Protein AF-A0A439L6J3-F1 (afdb_monomer_lite)

Sequence (61 aa):
MTTVVKVHVGGNYRATVQHVLDGQPNGEPVQVNPQEEKYFTAYHGKTNSFEITEEYLGEKG

Secondary structure (DSSP, 8-state):
--EEEEEE--TTEEEEEEEEETTEE-S--EEE-TT-EEEEEEPPSS-EEEEEEEEE-----

Radius of gyration: 13.05 Å; chains: 1; bounding box: 23×20×42 Å

pLDDT: mean 91.7, std 8.2, range [51.69, 97.56]

Foldseek 3Di:
DKDKDKDFAEDQKKKWKFKAAPNHTDDDIDIAGYRGMDMDIFDDHPDIDMDMDMDHPDDDD

Structure (mmCIF, N/CA/C/O backbone):
data_AF-A0A439L6J3-F1
#
_entry.id   AF-A0A439L6J3-F1
#
loop_
_atom_site.group_PDB
_atom_site.id
_atom_site.type_symbol
_atom_site.label_atom_id
_atom_site.label_alt_id
_atom_site.label_comp_id
_atom_site.label_asym_id
_atom_site.label_entity_id
_atom_site.label_seq_id
_atom_site.pdbx_PDB_ins_code
_atom_site.Cartn_x
_atom_site.Cartn_y
_atom_site.Cartn_z
_atom_site.occupancy
_atom_site.B_iso_or_equiv
_atom_site.auth_seq_id
_atom_site.auth_comp_id
_atom_site.auth_asym_id
_atom_site.auth_atom_id
_atom_site.pdbx_PDB_model_num
ATOM 1 N N . MET A 1 1 ? 2.044 14.099 -17.102 1.00 65.56 1 MET A N 1
ATOM 2 C CA . MET A 1 1 ? 0.839 13.539 -16.453 1.00 65.56 1 MET A CA 1
ATOM 3 C C . MET A 1 1 ? 1.279 12.916 -15.144 1.00 65.56 1 MET A C 1
ATOM 5 O O . MET A 1 1 ? 2.318 12.272 -15.152 1.00 65.56 1 MET A O 1
ATOM 9 N N . THR A 1 2 ? 0.559 13.126 -14.049 1.00 77.19 2 THR A N 1
ATOM 10 C CA . THR A 1 2 ? 0.892 12.521 -12.751 1.00 77.19 2 THR A CA 1
ATOM 11 C C . THR A 1 2 ? -0.311 11.717 -12.301 1.00 77.19 2 THR A C 1
ATOM 13 O O . THR A 1 2 ? -1.423 12.240 -12.312 1.00 77.19 2 THR A O 1
ATOM 16 N N . THR A 1 3 ? -0.091 10.457 -11.943 1.00 87.31 3 THR A N 1
ATOM 17 C CA . THR A 1 3 ? -1.134 9.588 -11.398 1.00 87.31 3 THR A CA 1
ATOM 18 C C . THR A 1 3 ? -0.920 9.489 -9.896 1.00 87.31 3 THR A C 1
ATOM 20 O O . THR A 1 3 ? 0.196 9.238 -9.442 1.00 87.31 3 THR A O 1
ATOM 23 N N . VAL A 1 4 ? -1.982 9.710 -9.127 1.00 90.75 4 VAL A N 1
ATOM 24 C CA . VAL A 1 4 ? -1.960 9.619 -7.666 1.00 90.75 4 VAL A CA 1
ATOM 25 C C . VAL A 1 4 ? -2.892 8.495 -7.248 1.00 90.75 4 VAL A C 1
ATOM 27 O O . VAL A 1 4 ? -4.030 8.423 -7.709 1.00 90.75 4 VAL A O 1
ATOM 30 N N . VAL A 1 5 ? -2.400 7.626 -6.374 1.00 91.00 5 VAL A N 1
ATOM 31 C CA . VAL A 1 5 ? -3.166 6.555 -5.743 1.00 91.00 5 VAL A CA 1
ATOM 32 C C . VAL A 1 5 ? -3.441 6.954 -4.302 1.00 91.00 5 VAL A C 1
ATOM 34 O O . VAL A 1 5 ? -2.554 7.431 -3.600 1.00 91.00 5 VAL A O 1
ATOM 37 N N . LYS A 1 6 ? -4.682 6.772 -3.862 1.00 94.44 6 LYS A N 1
ATOM 38 C CA . LYS A 1 6 ? -5.109 7.035 -2.491 1.00 94.44 6 LYS A CA 1
ATOM 39 C C . LYS A 1 6 ? -5.462 5.713 -1.828 1.00 94.44 6 LYS A C 1
ATOM 41 O O . LYS A 1 6 ? -6.283 4.967 -2.355 1.00 94.44 6 LYS A O 1
ATOM 46 N N . VAL A 1 7 ? -4.851 5.452 -0.679 1.00 93.81 7 VAL A N 1
ATOM 47 C CA . VAL A 1 7 ? -5.139 4.283 0.154 1.00 93.81 7 VAL A CA 1
ATOM 48 C C . VAL A 1 7 ? -5.808 4.767 1.429 1.00 93.81 7 VAL A C 1
ATOM 50 O O . VAL A 1 7 ? -5.305 5.668 2.102 1.00 93.81 7 VAL A O 1
ATOM 53 N N . HIS A 1 8 ? -6.948 4.164 1.740 1.00 94.38 8 HIS A N 1
ATOM 54 C CA . HIS A 1 8 ? -7.696 4.391 2.966 1.00 94.38 8 HIS A CA 1
ATOM 55 C C . HIS A 1 8 ? -7.864 3.056 3.683 1.00 94.38 8 HIS A C 1
ATOM 57 O O . HIS A 1 8 ? -8.300 2.087 3.061 1.00 94.38 8 HIS A O 1
ATOM 63 N N . VAL A 1 9 ? -7.522 3.012 4.972 1.00 92.12 9 VAL A N 1
ATOM 64 C CA . VAL A 1 9 ? -7.645 1.799 5.789 1.00 92.12 9 VAL A CA 1
ATOM 65 C C . VAL A 1 9 ? -8.807 1.956 6.760 1.00 92.12 9 VAL A C 1
ATOM 67 O O . VAL A 1 9 ? -8.780 2.781 7.675 1.00 92.12 9 VAL A O 1
ATOM 70 N N . GLY A 1 10 ? -9.842 1.147 6.542 1.00 88.12 10 GLY A N 1
ATOM 71 C CA . GLY A 1 10 ? -11.020 1.083 7.398 1.00 88.12 10 GLY A CA 1
ATOM 72 C C . GLY A 1 10 ? -10.861 0.112 8.571 1.00 88.12 10 GLY A C 1
ATOM 73 O O . GLY A 1 10 ? -9.945 -0.705 8.629 1.00 88.12 10 GLY A O 1
ATOM 74 N N . GLY A 1 11 ? -11.807 0.173 9.510 1.00 89.62 11 GLY A N 1
ATOM 75 C CA . GLY A 1 11 ? -11.836 -0.722 10.669 1.00 89.62 11 GLY A CA 1
ATOM 76 C C . GLY A 1 11 ? -10.645 -0.526 11.610 1.00 89.62 11 GLY A C 1
ATOM 77 O O . GLY A 1 11 ? -10.100 0.574 11.701 1.00 89.62 11 GLY A O 1
ATOM 78 N N . ASN A 1 12 ? -10.278 -1.588 12.334 1.00 93.81 12 ASN A N 1
ATOM 79 C CA . ASN A 1 12 ? -9.101 -1.618 13.207 1.00 93.81 12 ASN A CA 1
ATOM 80 C C . ASN A 1 12 ? -7.965 -2.427 12.560 1.00 93.81 12 ASN A C 1
ATOM 82 O O . ASN A 1 12 ? -7.476 -3.405 13.123 1.00 93.81 12 ASN A O 1
ATOM 86 N N . TYR A 1 13 ? -7.603 -2.038 11.338 1.00 94.81 13 TYR A N 1
ATOM 87 C CA . TYR A 1 13 ? -6.510 -2.625 10.567 1.00 94.81 13 TYR A CA 1
ATOM 88 C C . TYR A 1 13 ? -5.397 -1.604 10.351 1.00 94.81 13 TYR A C 1
ATOM 90 O O . TYR A 1 13 ? -5.642 -0.401 10.279 1.00 94.81 13 TYR A O 1
ATOM 98 N N . ARG A 1 14 ? -4.172 -2.099 10.205 1.00 96.00 14 ARG A N 1
ATOM 99 C CA . ARG A 1 14 ? -3.026 -1.348 9.692 1.00 96.00 14 ARG A CA 1
ATOM 100 C C . ARG A 1 14 ? -2.604 -1.963 8.366 1.00 96.00 14 ARG A C 1
ATOM 102 O O . ARG A 1 14 ? -2.468 -3.179 8.283 1.00 96.00 14 ARG A O 1
ATOM 109 N N . ALA A 1 15 ? -2.344 -1.135 7.360 1.00 97.12 15 ALA A N 1
ATOM 110 C CA . ALA A 1 15 ? -1.783 -1.589 6.091 1.00 97.12 15 ALA A CA 1
ATOM 111 C C . ALA A 1 15 ? -0.316 -1.174 5.960 1.00 97.12 15 ALA A C 1
ATOM 113 O O . ALA A 1 15 ? 0.072 -0.090 6.393 1.00 97.12 15 ALA A O 1
ATOM 114 N N . THR A 1 16 ? 0.491 -2.017 5.324 1.00 97.56 16 THR A N 1
ATOM 115 C CA . THR A 1 16 ? 1.815 -1.668 4.800 1.00 97.56 16 THR A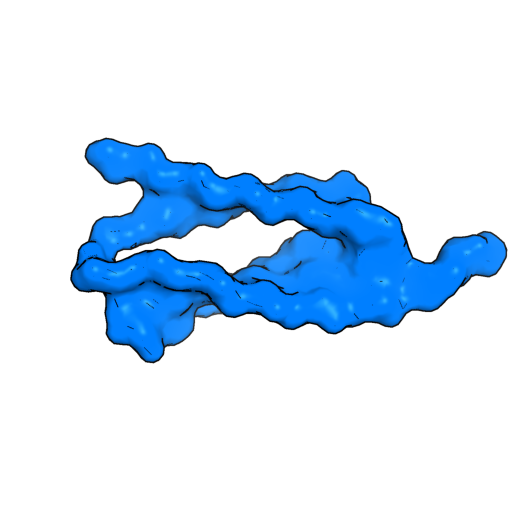 CA 1
ATOM 116 C C . THR A 1 16 ? 1.744 -1.708 3.281 1.00 97.56 16 THR A C 1
ATOM 118 O O . THR A 1 16 ? 1.365 -2.730 2.714 1.00 97.56 16 THR A O 1
ATOM 121 N N . VAL A 1 17 ? 2.081 -0.595 2.633 1.00 97.00 17 VAL A N 1
ATOM 122 C CA . VAL A 1 17 ? 1.997 -0.421 1.179 1.00 97.00 17 VAL A CA 1
ATOM 123 C C . VAL A 1 17 ? 3.405 -0.292 0.604 1.00 97.00 17 VAL A C 1
ATOM 125 O O . VAL A 1 17 ? 4.115 0.656 0.940 1.00 97.00 17 VAL A O 1
ATOM 128 N N . GLN A 1 18 ? 3.801 -1.210 -0.277 1.00 97.12 18 GLN A N 1
ATOM 129 C CA . GLN A 1 18 ? 5.051 -1.141 -1.039 1.00 97.12 18 GLN A CA 1
ATOM 130 C C . GLN A 1 18 ? 4.753 -0.714 -2.478 1.00 97.12 18 GLN A C 1
ATOM 132 O O . GLN A 1 18 ? 3.951 -1.345 -3.169 1.00 97.12 18 GLN A O 1
ATOM 137 N N . HIS A 1 19 ? 5.419 0.338 -2.960 1.00 95.56 19 HIS A N 1
ATOM 138 C CA . HIS A 1 19 ? 5.392 0.676 -4.385 1.00 95.56 19 HIS A CA 1
ATOM 139 C C . HIS A 1 19 ? 6.361 -0.227 -5.150 1.00 95.56 19 HIS A C 1
ATOM 141 O O . HIS A 1 19 ? 7.509 -0.400 -4.738 1.00 95.56 19 HIS A O 1
ATOM 147 N N . VAL A 1 20 ? 5.902 -0.790 -6.265 1.00 96.31 20 VAL A N 1
ATOM 148 C CA . VAL A 1 20 ? 6.700 -1.628 -7.159 1.00 96.31 20 VAL A CA 1
ATOM 149 C C . VAL A 1 20 ? 6.741 -0.968 -8.536 1.00 96.31 20 VAL A C 1
ATOM 151 O O . VAL A 1 20 ? 5.708 -0.750 -9.178 1.00 96.31 20 VAL A O 1
ATOM 154 N N . LEU A 1 21 ? 7.949 -0.638 -8.988 1.00 95.81 21 LEU A N 1
ATOM 155 C CA . LEU A 1 21 ? 8.228 -0.029 -10.284 1.00 95.81 21 LEU A CA 1
ATOM 156 C C . LEU A 1 21 ? 9.048 -1.013 -11.114 1.00 95.81 21 LEU A C 1
ATOM 158 O O . LEU A 1 21 ? 10.102 -1.470 -10.680 1.00 95.81 21 LEU A O 1
ATOM 162 N N . ASP A 1 22 ? 8.554 -1.361 -12.301 1.00 95.94 22 ASP A N 1
ATOM 163 C CA . ASP A 1 22 ? 9.229 -2.289 -13.222 1.00 95.94 22 ASP A CA 1
ATOM 164 C C . ASP A 1 22 ? 9.617 -3.635 -12.576 1.00 95.94 22 ASP A C 1
ATOM 166 O O . ASP A 1 22 ? 10.648 -4.232 -12.885 1.00 95.94 22 ASP A O 1
ATOM 170 N N . GLY A 1 23 ? 8.758 -4.118 -11.671 1.00 96.19 23 GLY A N 1
ATOM 171 C CA . GLY A 1 23 ? 8.934 -5.384 -10.958 1.00 96.19 23 GLY A CA 1
ATOM 172 C C . GLY A 1 23 ? 9.932 -5.331 -9.799 1.00 96.19 23 GLY A C 1
ATOM 173 O O . GLY A 1 23 ? 10.312 -6.387 -9.300 1.00 96.19 23 GLY A O 1
ATOM 174 N N . GLN A 1 24 ? 10.377 -4.142 -9.380 1.00 96.38 24 GLN A N 1
ATOM 175 C CA . GLN A 1 24 ? 11.274 -3.951 -8.240 1.00 96.38 24 GLN A CA 1
ATOM 176 C C . GLN A 1 24 ? 10.662 -3.009 -7.194 1.00 96.38 24 GLN A C 1
ATOM 178 O O . GLN A 1 24 ? 9.958 -2.066 -7.567 1.00 96.38 24 GLN A O 1
ATOM 183 N N . PRO A 1 25 ? 10.938 -3.216 -5.893 1.00 96.31 25 PRO A N 1
ATOM 184 C CA . PRO A 1 25 ? 10.570 -2.261 -4.856 1.00 96.31 25 PRO A CA 1
ATOM 185 C C . PRO A 1 25 ? 11.150 -0.876 -5.155 1.00 96.31 25 PRO A C 1
ATOM 187 O O . PRO A 1 25 ? 12.342 -0.732 -5.432 1.00 96.31 25 PRO A O 1
ATOM 190 N N . ASN A 1 26 ? 10.302 0.144 -5.097 1.00 94.19 26 ASN A N 1
ATOM 191 C CA . ASN A 1 26 ? 10.690 1.533 -5.271 1.00 94.19 26 ASN A CA 1
ATOM 192 C C . ASN A 1 26 ? 10.417 2.310 -3.981 1.00 94.19 26 ASN A C 1
ATOM 194 O O . ASN A 1 26 ? 9.269 2.613 -3.657 1.00 94.19 26 ASN A O 1
ATOM 198 N N . GLY A 1 27 ? 11.489 2.638 -3.262 1.00 92.25 27 GLY A N 1
ATOM 199 C CA . GLY A 1 27 ? 11.413 3.282 -1.954 1.00 92.25 27 GLY A CA 1
ATOM 200 C C . GLY A 1 27 ? 10.961 2.341 -0.836 1.00 92.25 27 GLY A C 1
ATOM 201 O O . GLY A 1 27 ? 10.727 1.150 -1.048 1.00 92.25 27 GLY A O 1
ATOM 202 N N . GLU A 1 28 ? 10.859 2.906 0.363 1.00 95.19 28 GLU A N 1
ATOM 203 C CA . GLU A 1 28 ? 10.491 2.173 1.574 1.00 95.19 28 GLU A CA 1
ATOM 204 C C . GLU A 1 28 ? 8.978 1.895 1.643 1.00 95.19 28 GLU A C 1
ATOM 206 O O . GLU A 1 28 ? 8.179 2.749 1.231 1.00 95.19 28 GLU A O 1
ATOM 211 N N . PRO A 1 29 ? 8.560 0.751 2.217 1.00 96.56 29 PRO A N 1
ATOM 212 C CA . PRO A 1 29 ? 7.159 0.498 2.510 1.00 96.56 29 PRO A CA 1
ATOM 213 C C . PRO A 1 29 ? 6.580 1.568 3.441 1.00 96.56 29 PRO A C 1
ATOM 215 O O . PRO A 1 29 ? 7.198 1.978 4.426 1.00 96.56 29 PRO A O 1
ATOM 218 N N . VAL A 1 30 ? 5.345 1.983 3.174 1.00 96.38 30 VAL A N 1
ATOM 219 C CA . VAL A 1 30 ? 4.651 2.997 3.972 1.00 96.38 30 VAL A CA 1
ATOM 220 C C . VAL A 1 30 ? 3.535 2.347 4.771 1.00 96.38 30 VAL A C 1
ATOM 222 O O . VAL A 1 30 ? 2.648 1.705 4.211 1.00 96.38 30 VAL A O 1
ATOM 225 N N . GLN A 1 31 ? 3.535 2.570 6.083 1.00 96.94 31 GLN A N 1
ATOM 226 C CA . GLN A 1 31 ? 2.415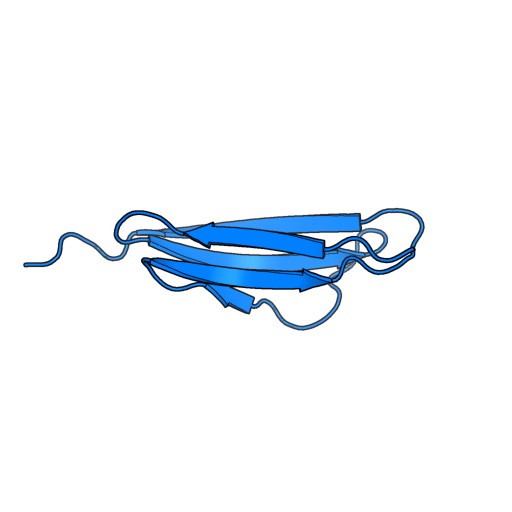 2.180 6.934 1.00 96.94 31 GLN A CA 1
ATOM 227 C C . GLN A 1 31 ? 1.273 3.198 6.868 1.00 96.94 31 GLN A C 1
ATOM 229 O O . GLN A 1 31 ? 1.509 4.412 6.900 1.00 96.94 31 GLN A O 1
ATOM 234 N N . VAL A 1 32 ? 0.043 2.690 6.812 1.00 96.81 32 VAL A N 1
ATOM 235 C CA . VAL A 1 32 ? -1.219 3.435 6.884 1.00 96.81 32 VAL A CA 1
ATOM 236 C C . VAL A 1 32 ? -2.012 2.885 8.069 1.00 96.81 32 VAL A C 1
ATOM 238 O O . VAL A 1 32 ? -2.336 1.696 8.111 1.00 96.81 32 VAL A O 1
ATOM 241 N N . ASN A 1 33 ? -2.265 3.732 9.061 1.00 95.75 33 ASN A N 1
ATOM 242 C CA . ASN A 1 33 ? -2.922 3.356 10.311 1.00 95.75 33 ASN A CA 1
ATOM 243 C C . ASN A 1 33 ? -4.453 3.273 10.164 1.00 95.75 33 ASN A C 1
ATOM 245 O O . ASN A 1 33 ? -5.005 3.764 9.174 1.00 95.75 33 ASN A O 1
ATOM 249 N N . PRO A 1 34 ? -5.161 2.699 11.158 1.00 95.25 34 PRO A N 1
ATOM 250 C CA . PRO A 1 34 ? -6.618 2.698 11.168 1.00 95.25 34 PRO A CA 1
ATOM 251 C C . PRO A 1 34 ? -7.191 4.104 10.989 1.00 95.25 34 PRO A C 1
ATOM 253 O O . PRO A 1 34 ? -6.779 5.032 11.686 1.00 95.25 34 PRO A O 1
ATOM 256 N N . GLN A 1 35 ? -8.181 4.242 10.105 1.00 92.31 35 GLN A N 1
ATOM 257 C CA . GLN A 1 35 ? -8.852 5.512 9.795 1.00 92.31 35 GLN A CA 1
ATOM 258 C C . GLN A 1 35 ? -7.932 6.575 9.170 1.00 92.31 35 GLN A C 1
ATOM 260 O O . GLN A 1 35 ? -8.327 7.734 9.043 1.00 92.31 35 GLN A O 1
ATOM 265 N N . GLU A 1 36 ? -6.718 6.198 8.765 1.00 93.81 36 GLU A N 1
ATOM 266 C CA . GLU A 1 36 ? -5.794 7.078 8.064 1.00 93.81 36 GLU A CA 1
ATOM 267 C C . GLU A 1 36 ? -6.029 7.018 6.549 1.00 93.81 36 GLU A C 1
ATOM 269 O O . GLU A 1 36 ? -6.560 6.057 5.979 1.00 93.81 36 GLU A O 1
ATOM 274 N N . GLU A 1 37 ? -5.603 8.083 5.886 1.00 95.12 37 GLU A N 1
ATOM 275 C CA . GLU A 1 37 ? -5.563 8.200 4.445 1.00 95.12 37 GLU A CA 1
ATOM 276 C C . GLU A 1 37 ? -4.168 8.646 4.017 1.00 95.12 37 GLU A C 1
ATOM 278 O O . GLU A 1 37 ? -3.647 9.642 4.523 1.00 95.12 37 GLU A O 1
A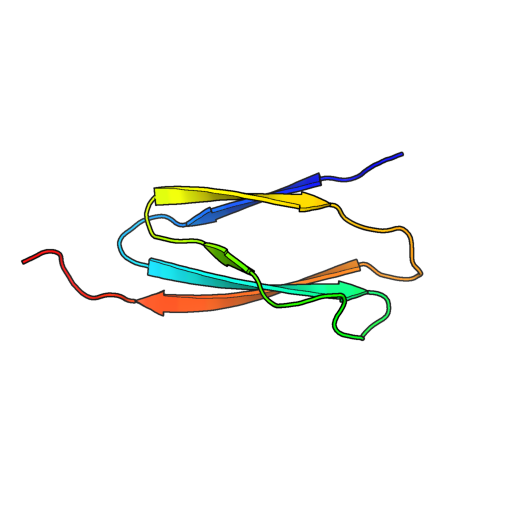TOM 283 N N . LYS A 1 38 ? -3.572 7.924 3.065 1.00 95.56 38 LYS A N 1
ATOM 284 C CA . LYS A 1 38 ? -2.289 8.302 2.466 1.00 95.56 38 LYS A CA 1
ATOM 285 C C . LYS A 1 38 ? -2.348 8.308 0.951 1.00 95.56 38 LYS A C 1
ATOM 287 O O . LYS A 1 38 ? -3.069 7.534 0.319 1.00 95.56 38 LYS A O 1
ATOM 292 N N . TYR A 1 39 ? -1.542 9.196 0.387 1.00 94.00 39 TYR A N 1
ATOM 293 C CA . TYR A 1 39 ? -1.399 9.399 -1.044 1.00 94.00 39 TYR A CA 1
ATOM 294 C C . TYR A 1 39 ? -0.044 8.881 -1.508 1.00 94.00 39 TYR A C 1
ATOM 296 O O . TYR A 1 39 ? 0.979 9.127 -0.870 1.00 94.00 39 TYR A O 1
ATOM 304 N N . PHE A 1 40 ? -0.052 8.206 -2.648 1.00 91.00 40 PHE A N 1
ATOM 305 C CA . PHE A 1 40 ? 1.113 7.622 -3.286 1.00 91.00 40 PHE A CA 1
ATOM 306 C C . PHE A 1 40 ? 1.200 8.146 -4.711 1.00 91.00 40 PHE A C 1
ATOM 308 O O . PHE A 1 40 ? 0.240 8.069 -5.481 1.00 91.00 40 PHE A O 1
ATOM 315 N N . THR A 1 41 ? 2.358 8.679 -5.073 1.00 88.88 41 THR A N 1
ATOM 316 C CA . THR A 1 41 ? 2.615 9.095 -6.449 1.00 88.88 41 THR A CA 1
ATOM 317 C C . THR A 1 41 ? 3.033 7.874 -7.254 1.00 88.88 41 THR A C 1
ATOM 319 O O . THR A 1 41 ? 3.989 7.195 -6.889 1.00 88.88 41 THR A O 1
ATOM 322 N N . ALA A 1 42 ? 2.342 7.598 -8.358 1.00 86.94 42 ALA A N 1
ATOM 323 C CA . ALA A 1 42 ? 2.825 6.630 -9.332 1.00 86.94 42 ALA A CA 1
ATOM 324 C C . ALA A 1 42 ? 3.881 7.297 -10.223 1.00 86.94 42 ALA A C 1
ATOM 326 O O . ALA A 1 42 ? 3.674 8.399 -10.745 1.00 86.94 42 ALA A O 1
ATOM 327 N N . TYR A 1 43 ? 5.015 6.624 -10.390 1.00 85.69 43 TYR A N 1
ATOM 328 C CA . TYR A 1 43 ? 6.143 7.110 -11.181 1.00 85.69 43 TYR A CA 1
ATOM 329 C C . TYR A 1 43 ? 6.064 6.568 -12.611 1.00 85.69 43 TYR A C 1
ATOM 331 O O . TYR A 1 43 ? 5.439 5.547 -12.859 1.00 85.69 43 TYR A O 1
ATOM 339 N N . HIS A 1 44 ? 6.670 7.230 -13.594 1.00 85.12 44 HIS A N 1
ATOM 340 C CA . HIS A 1 44 ? 6.662 6.710 -14.969 1.00 85.12 44 HIS A CA 1
ATOM 341 C C . HIS A 1 44 ? 7.721 5.616 -15.130 1.00 85.12 44 HIS A C 1
ATOM 343 O O . HIS A 1 44 ? 8.902 5.869 -14.920 1.00 85.12 44 HIS A O 1
ATOM 349 N N . GLY A 1 45 ? 7.282 4.422 -15.525 1.00 86.31 45 GLY A N 1
ATOM 350 C CA . GLY A 1 45 ? 8.105 3.250 -15.840 1.00 86.31 45 GLY A CA 1
ATOM 351 C C . GLY A 1 45 ? 7.404 2.387 -16.890 1.00 86.31 45 GLY A C 1
ATOM 352 O O . GLY A 1 45 ? 6.378 2.796 -17.440 1.00 86.31 45 GLY A O 1
ATOM 353 N N . LYS A 1 46 ? 7.919 1.190 -17.170 1.00 92.56 46 LYS A N 1
ATOM 354 C CA . LYS A 1 46 ? 7.222 0.203 -18.015 1.00 92.56 46 LYS A CA 1
ATOM 355 C C . LYS A 1 46 ? 5.938 -0.294 -17.345 1.00 92.56 46 LYS A C 1
ATOM 357 O O . LYS A 1 46 ? 4.939 -0.497 -18.029 1.00 92.56 46 LYS A O 1
ATOM 362 N N . THR A 1 47 ? 5.958 -0.470 -16.024 1.00 93.31 47 THR A N 1
ATOM 363 C CA . THR A 1 47 ? 4.819 -0.929 -15.212 1.00 93.31 47 THR A CA 1
ATOM 364 C C . THR A 1 47 ? 4.849 -0.326 -13.809 1.00 93.31 47 THR A C 1
ATOM 366 O O . THR A 1 47 ? 5.921 -0.172 -13.229 1.00 93.31 47 THR A O 1
ATOM 369 N N . ASN A 1 48 ? 3.673 -0.052 -13.239 1.00 93.31 48 ASN A N 1
ATOM 370 C CA . ASN A 1 48 ? 3.511 0.399 -11.855 1.00 93.31 48 ASN A CA 1
ATOM 371 C C . ASN A 1 48 ? 2.476 -0.454 -11.133 1.00 93.31 48 ASN A C 1
ATOM 373 O O . ASN A 1 48 ? 1.367 -0.629 -11.638 1.00 93.31 48 ASN A O 1
ATOM 377 N N . SER A 1 49 ? 2.814 -0.908 -9.933 1.00 94.19 49 SER A N 1
ATOM 378 C CA . SER A 1 49 ? 1.903 -1.632 -9.051 1.00 94.19 49 SER A CA 1
ATOM 379 C C . SER A 1 49 ? 2.166 -1.289 -7.587 1.00 94.19 49 SER A C 1
ATOM 381 O O . SER A 1 49 ? 3.192 -0.704 -7.241 1.00 94.19 49 SER A O 1
ATOM 383 N N . PHE A 1 50 ? 1.217 -1.638 -6.724 1.00 94.81 50 PHE A N 1
ATOM 384 C CA . PHE A 1 50 ? 1.341 -1.502 -5.277 1.00 94.81 50 PHE A CA 1
ATOM 385 C C . PHE A 1 50 ? 1.008 -2.844 -4.636 1.00 94.81 50 PHE A C 1
ATOM 387 O O . PHE A 1 50 ? -0.002 -3.455 -4.985 1.00 94.81 50 PHE A O 1
ATOM 394 N N . GLU A 1 51 ? 1.851 -3.286 -3.713 1.00 96.50 51 GLU A N 1
ATOM 395 C CA . GLU A 1 51 ? 1.608 -4.463 -2.883 1.00 96.50 51 GLU A CA 1
ATOM 396 C C . GLU A 1 51 ? 1.135 -4.002 -1.506 1.00 96.50 51 GLU A C 1
ATOM 398 O O . GLU A 1 51 ? 1.683 -3.053 -0.942 1.00 96.50 51 GLU A O 1
ATOM 403 N N . ILE A 1 52 ? 0.087 -4.643 -0.986 1.00 96.06 52 ILE A N 1
ATOM 404 C CA . ILE A 1 52 ? -0.560 -4.258 0.269 1.00 96.06 52 ILE A CA 1
ATOM 405 C C . ILE A 1 52 ? -0.623 -5.482 1.174 1.00 96.06 52 ILE A C 1
ATOM 407 O O . ILE A 1 52 ? -1.191 -6.506 0.795 1.00 96.06 52 ILE A 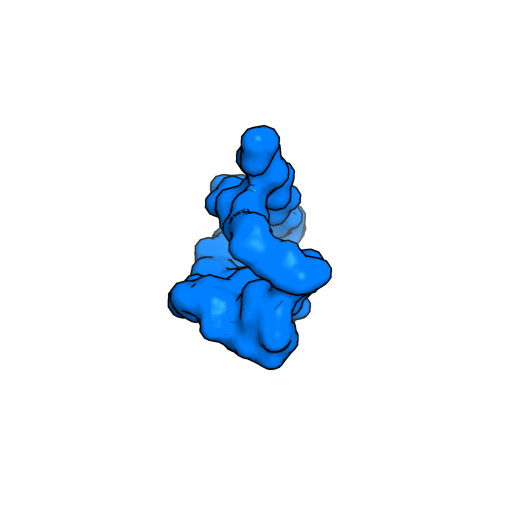O 1
ATOM 411 N N . THR A 1 53 ? -0.087 -5.339 2.383 1.00 96.88 53 THR A N 1
ATOM 412 C CA . THR A 1 53 ? -0.241 -6.316 3.465 1.00 96.88 53 THR A CA 1
ATOM 413 C C . THR A 1 53 ? -1.007 -5.668 4.605 1.00 96.88 53 THR A C 1
ATOM 415 O O . THR A 1 53 ? -0.659 -4.566 5.030 1.00 96.88 53 THR A O 1
ATOM 418 N N . GLU A 1 54 ? -2.026 -6.350 5.119 1.00 95.75 54 GLU A N 1
ATOM 419 C CA . GLU A 1 54 ? -2.870 -5.856 6.206 1.00 95.75 54 GLU A CA 1
ATOM 420 C C . GLU A 1 54 ? -2.664 -6.661 7.489 1.00 95.75 54 GLU A C 1
ATOM 422 O O . GLU A 1 54 ? -2.448 -7.873 7.471 1.00 95.75 54 GLU A O 1
ATOM 427 N N . GLU A 1 55 ? -2.765 -5.971 8.617 1.00 96.25 55 GLU A N 1
ATOM 428 C CA . GLU A 1 55 ? -2.675 -6.532 9.956 1.00 96.25 55 GLU A CA 1
ATOM 429 C C . GLU A 1 55 ? -3.888 -6.085 10.770 1.00 96.25 55 GLU A C 1
ATOM 431 O O . GLU A 1 55 ? -4.155 -4.888 10.906 1.00 96.25 55 GLU A O 1
ATOM 436 N N . TYR A 1 56 ? -4.618 -7.051 11.328 1.00 95.06 56 TYR A N 1
ATOM 437 C CA . TYR A 1 56 ? -5.709 -6.779 12.254 1.00 95.06 56 TYR A CA 1
ATOM 438 C C . TYR A 1 56 ? -5.160 -6.438 13.641 1.00 95.06 56 TYR A C 1
ATOM 440 O O . TYR A 1 56 ? -4.396 -7.211 14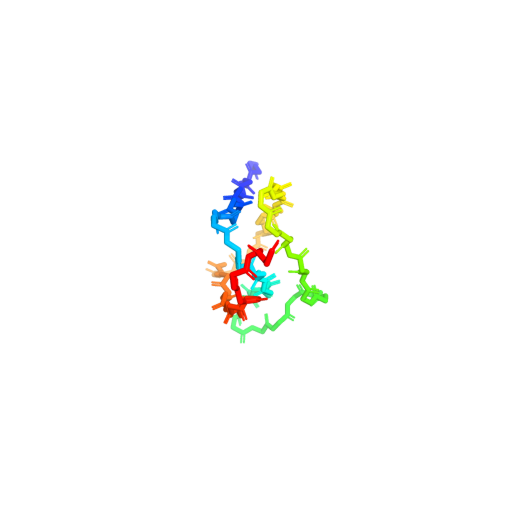.214 1.00 95.06 56 TYR A O 1
ATOM 448 N N . LEU A 1 57 ? -5.579 -5.303 14.202 1.00 93.94 57 LEU A N 1
ATOM 449 C CA . LEU A 1 57 ? -5.076 -4.798 15.485 1.00 93.94 57 LEU A CA 1
ATOM 450 C C . LEU A 1 57 ? -5.936 -5.211 16.695 1.00 93.94 57 LEU A C 1
ATOM 452 O O . LEU A 1 57 ? -5.700 -4.732 17.802 1.00 93.94 57 LEU A O 1
ATOM 456 N N . GLY A 1 58 ? -6.934 -6.080 16.502 1.00 90.88 58 GLY A N 1
ATOM 457 C CA . GLY A 1 58 ? -7.863 -6.514 17.553 1.00 90.88 58 GLY A CA 1
ATOM 458 C C . GLY A 1 58 ? -9.121 -5.648 17.659 1.00 90.88 58 GLY A C 1
ATOM 459 O O . GLY A 1 58 ? -9.347 -4.743 16.856 1.00 90.88 58 GLY A O 1
ATOM 460 N N . GLU A 1 59 ? -9.976 -5.921 18.640 1.00 83.38 59 GLU A N 1
ATOM 461 C CA . GLU A 1 59 ? -11.105 -5.046 18.977 1.00 83.38 59 GLU A CA 1
ATOM 462 C C . GLU A 1 59 ? -10.618 -3.938 19.923 1.00 83.38 59 GLU A C 1
ATOM 464 O O . GLU A 1 59 ? -9.759 -4.179 20.775 1.00 83.38 59 GLU A O 1
ATOM 469 N N . LYS A 1 60 ? -11.132 -2.707 19.779 1.00 64.75 60 LYS A N 1
ATOM 470 C CA . LYS A 1 60 ? -10.942 -1.695 20.828 1.00 64.75 60 LYS A CA 1
ATOM 471 C C . LYS A 1 60 ? -11.691 -2.201 22.063 1.00 64.75 60 LYS A C 1
ATOM 473 O O . LYS A 1 60 ? -12.917 -2.271 22.013 1.00 64.75 60 LYS A O 1
ATOM 478 N N . GLY A 1 61 ? -10.945 -2.608 23.090 1.00 51.69 61 GLY A N 1
ATOM 479 C CA . GLY A 1 61 ? -11.495 -2.981 24.397 1.00 51.69 61 GLY A CA 1
ATOM 480 C C . GLY A 1 61 ? -12.193 -1.828 25.102 1.00 51.69 61 GLY A C 1
ATOM 481 O O . GLY A 1 61 ? -11.969 -0.658 24.705 1.00 51.69 61 GLY A O 1
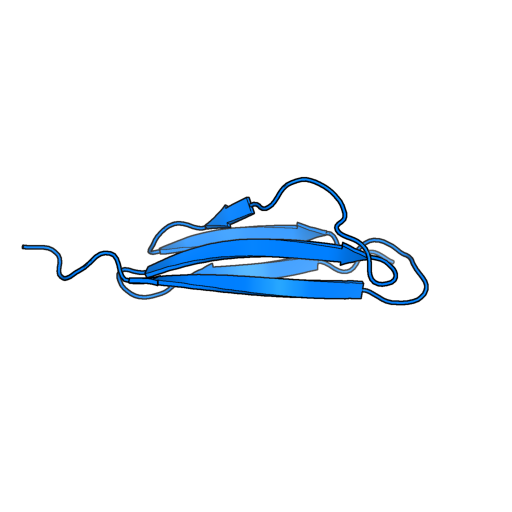#